Protein AF-A0AAT9P3U8-F1 (afdb_monomer_lite)

Structure (mmCIF, N/CA/C/O b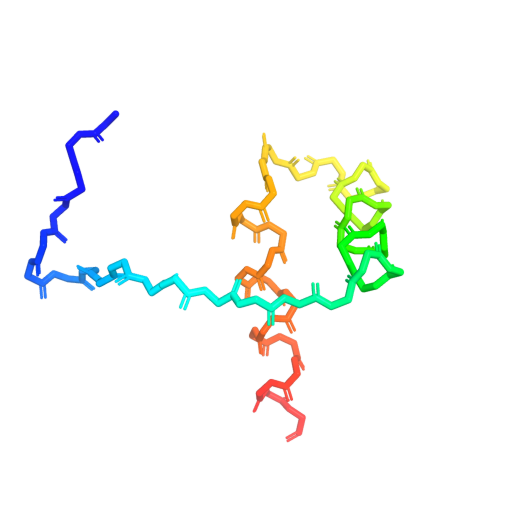ackbone):
data_AF-A0AAT9P3U8-F1
#
_entry.id   AF-A0AAT9P3U8-F1
#
loop_
_atom_site.group_PDB
_atom_site.id
_atom_site.type_symbol
_atom_site.label_atom_id
_atom_site.label_alt_id
_atom_site.label_comp_id
_atom_site.label_asym_id
_atom_site.label_entity_id
_atom_site.label_seq_id
_atom_site.pdbx_PDB_ins_code
_atom_site.Cartn_x
_atom_site.Cartn_y
_atom_site.Cartn_z
_atom_site.occupancy
_atom_site.B_iso_or_equiv
_atom_site.auth_seq_id
_atom_site.auth_comp_id
_atom_site.auth_asym_id
_atom_site.auth_atom_id
_atom_site.pdbx_PDB_model_num
ATOM 1 N N . MET A 1 1 ? 19.764 0.992 2.482 1.00 59.75 1 MET A N 1
ATOM 2 C CA . MET A 1 1 ? 20.148 -0.262 1.795 1.00 59.75 1 MET A CA 1
ATOM 3 C C . MET A 1 1 ? 20.221 0.010 0.305 1.00 59.75 1 MET A C 1
ATOM 5 O O . MET A 1 1 ? 19.303 0.631 -0.219 1.00 59.75 1 MET A O 1
ATOM 9 N N . ALA A 1 2 ? 21.297 -0.403 -0.363 1.00 73.75 2 ALA A N 1
ATOM 10 C CA . ALA A 1 2 ? 21.332 -0.390 -1.822 1.00 73.75 2 ALA A CA 1
ATOM 11 C C . ALA A 1 2 ? 20.314 -1.420 -2.334 1.00 73.75 2 ALA A C 1
ATOM 13 O O . ALA A 1 2 ? 20.345 -2.578 -1.924 1.00 73.75 2 ALA A O 1
ATOM 14 N N . ILE A 1 3 ? 19.368 -0.982 -3.163 1.00 76.94 3 ILE A N 1
ATOM 15 C CA . ILE A 1 3 ? 18.362 -1.866 -3.753 1.00 76.94 3 ILE A CA 1
ATOM 16 C C . ILE A 1 3 ? 18.994 -2.544 -4.969 1.00 76.94 3 ILE A C 1
ATOM 18 O O . ILE A 1 3 ? 19.481 -1.858 -5.870 1.00 76.94 3 ILE A O 1
ATOM 22 N N . ASP A 1 4 ? 18.961 -3.875 -5.013 1.00 87.56 4 ASP A N 1
ATOM 23 C CA . ASP A 1 4 ? 19.331 -4.634 -6.206 1.00 87.56 4 ASP A CA 1
ATOM 24 C C . ASP A 1 4 ? 18.322 -4.344 -7.330 1.00 87.56 4 ASP A C 1
ATOM 26 O O . ASP A 1 4 ? 17.170 -4.790 -7.287 1.00 87.56 4 ASP A O 1
ATOM 30 N N . LYS A 1 5 ? 18.767 -3.575 -8.331 1.00 83.44 5 LYS A N 1
ATOM 31 C CA . LYS A 1 5 ? 17.957 -3.128 -9.477 1.00 83.44 5 LYS A CA 1
ATOM 32 C C . LYS A 1 5 ? 17.681 -4.227 -10.511 1.00 83.44 5 LYS A C 1
ATOM 34 O O . LYS A 1 5 ? 16.899 -3.994 -11.443 1.00 83.44 5 LYS A O 1
ATOM 39 N N . THR A 1 6 ? 18.330 -5.388 -10.383 1.00 90.06 6 THR A N 1
ATOM 40 C CA . THR A 1 6 ? 18.052 -6.570 -11.216 1.00 90.06 6 THR A CA 1
ATOM 41 C C . THR A 1 6 ? 16.837 -7.334 -10.700 1.00 90.06 6 THR A C 1
ATOM 43 O O . THR A 1 6 ? 16.063 -7.853 -11.496 1.00 90.06 6 THR A O 1
ATOM 46 N N . LYS A 1 7 ? 16.618 -7.321 -9.380 1.00 91.88 7 LYS A N 1
ATOM 47 C CA . LYS A 1 7 ? 15.496 -8.005 -8.721 1.00 91.88 7 LYS A CA 1
ATOM 48 C C . LYS A 1 7 ? 14.312 -7.095 -8.418 1.00 91.88 7 LYS A C 1
ATOM 50 O O . LYS A 1 7 ? 13.190 -7.572 -8.323 1.00 91.88 7 LYS A O 1
ATOM 55 N N . ASN A 1 8 ? 14.547 -5.792 -8.260 1.00 89.62 8 ASN A N 1
ATOM 56 C CA . ASN A 1 8 ? 13.521 -4.839 -7.846 1.00 89.62 8 ASN A CA 1
ATOM 57 C C . ASN A 1 8 ? 13.471 -3.637 -8.790 1.00 89.62 8 ASN A C 1
ATOM 59 O O . ASN A 1 8 ? 14.505 -3.114 -9.213 1.00 89.62 8 ASN A O 1
ATOM 63 N N . LYS A 1 9 ? 12.261 -3.146 -9.064 1.00 91.12 9 LYS A N 1
ATOM 64 C CA . LYS A 1 9 ? 12.026 -1.883 -9.773 1.00 91.12 9 LYS A CA 1
ATOM 65 C C . LYS A 1 9 ? 11.329 -0.894 -8.847 1.00 91.12 9 LYS A C 1
ATOM 67 O O . LYS A 1 9 ? 10.502 -1.278 -8.027 1.00 91.12 9 LYS A O 1
ATOM 72 N N . GLN A 1 10 ? 11.690 0.378 -8.975 1.00 91.69 10 GLN A N 1
ATOM 73 C CA . GLN A 1 10 ? 10.978 1.470 -8.321 1.00 91.69 10 GLN A CA 1
ATOM 74 C C . GLN A 1 10 ? 9.894 1.965 -9.270 1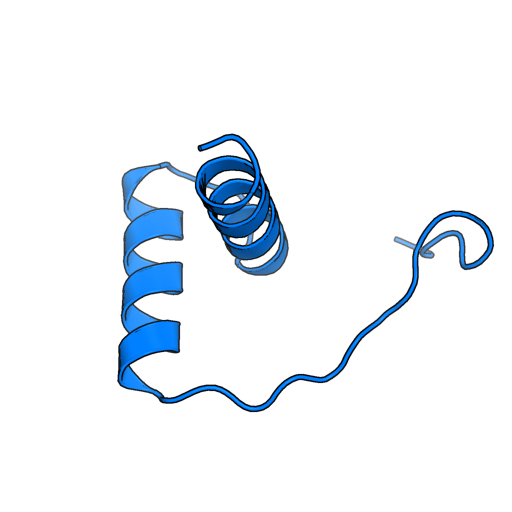.00 91.69 10 GLN A C 1
ATOM 76 O O . GLN A 1 10 ? 10.183 2.262 -10.428 1.00 91.69 10 GLN A O 1
ATOM 81 N N . VAL A 1 11 ? 8.664 2.041 -8.774 1.00 92.06 11 VAL A N 1
ATOM 82 C CA . VAL A 1 11 ? 7.516 2.556 -9.518 1.00 92.06 11 VAL A CA 1
ATOM 83 C C . VAL A 1 11 ? 6.984 3.756 -8.750 1.00 92.06 11 VAL A C 1
ATOM 85 O O . VAL A 1 11 ? 6.718 3.654 -7.553 1.00 92.06 11 VAL A O 1
ATOM 88 N N . LEU A 1 12 ? 6.873 4.895 -9.429 1.00 95.56 12 LEU A N 1
ATOM 89 C CA . LEU A 1 12 ? 6.219 6.079 -8.887 1.00 95.56 12 LEU A CA 1
ATOM 90 C C . LEU A 1 12 ? 4.737 6.010 -9.249 1.00 95.56 12 LEU A C 1
ATOM 92 O O . LEU A 1 12 ? 4.401 5.872 -10.423 1.00 95.56 12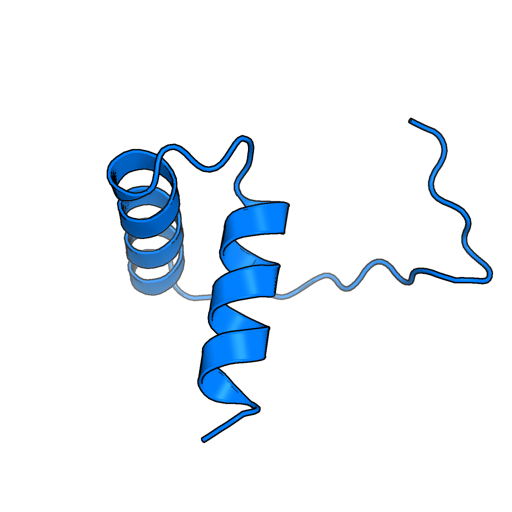 LEU A O 1
ATOM 96 N N . VAL A 1 13 ? 3.866 6.104 -8.249 1.00 94.94 13 VAL A N 1
ATOM 97 C CA . VAL A 1 13 ? 2.413 6.071 -8.434 1.00 94.94 13 VAL A CA 1
ATOM 98 C C . VAL A 1 13 ? 1.798 7.223 -7.656 1.00 94.94 13 VAL A C 1
ATOM 100 O O . VAL A 1 13 ? 2.121 7.427 -6.486 1.00 94.94 13 VAL A O 1
ATOM 103 N N . THR A 1 14 ? 0.905 7.962 -8.305 1.00 97.50 14 THR A N 1
ATOM 104 C CA . THR A 1 14 ? 0.045 8.946 -7.645 1.00 97.50 14 THR A CA 1
ATOM 105 C C . THR A 1 14 ? -1.231 8.249 -7.196 1.00 97.50 14 THR A C 1
ATOM 107 O O . THR A 1 14 ? -1.906 7.620 -8.006 1.00 97.50 14 THR A O 1
ATOM 110 N N . ILE A 1 15 ? -1.562 8.367 -5.913 1.00 96.62 15 ILE A N 1
ATOM 111 C CA . ILE A 1 15 ? -2.781 7.809 -5.321 1.00 96.62 15 ILE A CA 1
ATOM 112 C C . ILE A 1 15 ? -3.542 8.893 -4.546 1.00 96.62 15 ILE A C 1
ATOM 114 O O . ILE A 1 15 ? -2.921 9.879 -4.137 1.00 96.62 15 ILE A O 1
ATOM 118 N N . PRO A 1 16 ? -4.860 8.736 -4.330 1.00 98.50 16 PRO A N 1
ATOM 119 C CA . PRO A 1 16 ? -5.629 9.637 -3.477 1.00 98.50 16 PRO A CA 1
ATOM 120 C C . PRO A 1 16 ? -5.092 9.677 -2.040 1.00 98.50 16 PRO A C 1
ATOM 122 O O . PRO A 1 16 ? -4.609 8.670 -1.519 1.00 98.50 16 PRO A O 1
ATOM 125 N N . ASN A 1 17 ? -5.236 10.826 -1.376 1.00 98.31 17 ASN A N 1
ATOM 126 C CA . ASN A 1 17 ? -4.812 10.994 0.020 1.00 98.31 17 ASN A CA 1
ATOM 127 C C . ASN A 1 17 ? -5.557 10.053 0.977 1.00 98.31 17 ASN A C 1
ATOM 129 O O . ASN A 1 17 ? -4.972 9.578 1.944 1.00 98.31 17 ASN A O 1
ATOM 133 N N . GLU A 1 18 ? -6.828 9.768 0.694 1.00 98.38 18 GLU A N 1
ATOM 134 C CA . GLU A 1 18 ? -7.646 8.842 1.485 1.00 98.38 18 GLU A CA 1
ATOM 135 C C . GLU A 1 18 ? -7.053 7.429 1.453 1.00 98.38 18 GLU A C 1
ATOM 137 O O . GLU A 1 18 ? -6.794 6.846 2.502 1.00 98.38 18 GLU A O 1
ATOM 142 N N . LEU A 1 19 ? -6.688 6.940 0.262 1.00 98.06 19 LEU A N 1
ATOM 143 C CA . LEU A 1 19 ? -6.033 5.642 0.106 1.00 98.06 19 LEU A CA 1
ATOM 144 C C . LEU A 1 19 ? -4.663 5.602 0.800 1.00 98.06 19 LEU A C 1
ATOM 146 O O . LEU A 1 19 ? -4.303 4.599 1.411 1.00 98.06 19 LEU A O 1
ATOM 150 N N . LEU A 1 20 ? -3.891 6.692 0.731 1.00 97.94 20 LEU A N 1
ATOM 151 C CA . LEU A 1 20 ? -2.626 6.786 1.462 1.00 97.94 20 LEU A CA 1
ATOM 152 C C . LEU A 1 20 ? -2.845 6.658 2.977 1.00 97.94 20 LEU A C 1
ATOM 154 O O . LEU A 1 20 ? -2.090 5.940 3.632 1.00 97.94 20 LEU A O 1
ATOM 158 N N . LYS A 1 21 ? -3.884 7.305 3.514 1.00 98.38 21 LYS A N 1
ATOM 159 C CA . LYS A 1 21 ? -4.231 7.211 4.933 1.00 98.38 21 LYS A CA 1
ATOM 160 C C . LYS A 1 21 ? -4.603 5.779 5.325 1.00 98.38 21 LYS A C 1
ATOM 162 O O . LYS A 1 21 ? -4.090 5.286 6.320 1.00 98.38 21 LYS A O 1
ATOM 167 N N . GLU A 1 22 ? -5.418 5.090 4.528 1.00 98.38 22 GLU A N 1
ATOM 168 C CA . GLU A 1 22 ? -5.777 3.685 4.783 1.00 98.38 22 GLU A CA 1
ATOM 169 C C . GLU A 1 22 ? -4.549 2.761 4.801 1.00 98.38 22 GLU A C 1
ATOM 171 O O . GLU A 1 22 ? -4.434 1.874 5.648 1.00 98.38 22 GLU A O 1
ATOM 176 N N . ILE A 1 23 ? -3.590 2.991 3.899 1.00 98.25 23 ILE A N 1
ATOM 177 C CA . ILE A 1 23 ? -2.319 2.255 3.871 1.00 98.25 23 ILE A CA 1
ATOM 178 C C . ILE A 1 23 ? -1.507 2.506 5.153 1.00 98.25 23 ILE A C 1
ATOM 180 O O . ILE A 1 23 ? -0.886 1.578 5.679 1.00 98.25 23 ILE A O 1
ATOM 184 N N . GLU A 1 24 ? -1.475 3.746 5.643 1.00 98.12 24 GLU A N 1
ATOM 185 C CA . GLU A 1 24 ? -0.766 4.115 6.873 1.00 98.12 24 GLU A CA 1
ATOM 186 C C . GLU A 1 24 ? -1.448 3.534 8.115 1.00 98.12 24 GLU A C 1
ATOM 188 O O . GLU A 1 24 ? -0.768 2.942 8.954 1.00 98.12 24 GLU A O 1
ATOM 193 N N . ASP A 1 25 ? -2.777 3.598 8.196 1.00 98.50 25 ASP A N 1
ATOM 194 C CA . ASP A 1 25 ? -3.553 2.974 9.270 1.00 98.50 25 ASP A CA 1
ATOM 195 C C . ASP A 1 25 ? -3.276 1.457 9.311 1.00 98.50 25 ASP A C 1
ATOM 197 O O . ASP A 1 25 ? -2.860 0.927 10.346 1.00 98.50 25 ASP A O 1
ATOM 201 N N . PHE A 1 26 ? -3.336 0.776 8.156 1.00 98.38 26 PHE A N 1
ATOM 202 C CA . PHE A 1 26 ? -2.971 -0.640 8.037 1.00 98.38 26 PHE A CA 1
ATOM 203 C C . PHE A 1 26 ? -1.532 -0.915 8.498 1.00 98.38 26 PHE A C 1
ATOM 205 O O . PHE A 1 26 ? -1.272 -1.925 9.163 1.00 98.38 26 PHE A O 1
ATOM 212 N N . GLN A 1 27 ? -0.585 -0.028 8.170 1.00 98.31 27 GLN A N 1
ATOM 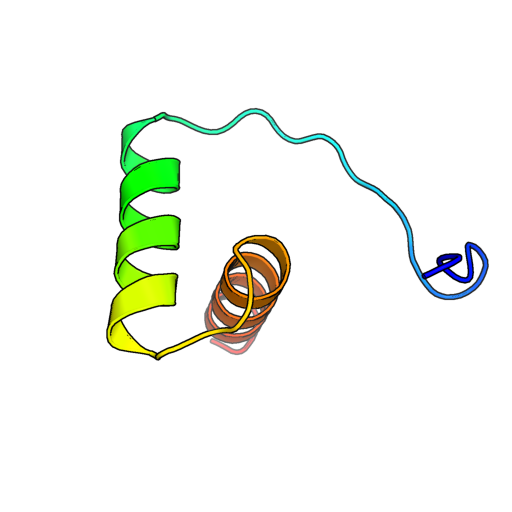213 C CA . GLN A 1 27 ? 0.799 -0.145 8.621 1.00 98.31 27 GLN A CA 1
ATOM 214 C C . GLN A 1 27 ? 0.887 -0.131 10.153 1.00 98.31 27 GLN A C 1
ATOM 216 O O . GLN A 1 27 ? 1.541 -1.006 10.730 1.00 98.31 27 GLN A O 1
ATOM 221 N N . PHE A 1 28 ? 0.260 0.847 10.810 1.00 98.19 28 PHE A N 1
ATOM 222 C CA . PHE A 1 28 ? 0.342 1.014 12.261 1.00 98.19 28 PHE A CA 1
ATOM 223 C C . PHE A 1 28 ? -0.383 -0.102 13.014 1.00 98.19 28 PHE A C 1
ATOM 225 O O . PHE A 1 28 ? 0.194 -0.681 13.939 1.00 98.19 28 PHE A O 1
ATOM 232 N N . GLU A 1 29 ? -1.591 -0.463 12.583 1.00 98.31 29 GLU A N 1
ATOM 233 C CA . GLU A 1 29 ? -2.390 -1.536 13.188 1.00 98.31 29 GLU A CA 1
ATOM 234 C C . GLU A 1 29 ? -1.654 -2.880 13.173 1.00 98.31 29 GLU A C 1
ATOM 236 O O . GLU A 1 29 ? -1.649 -3.615 14.162 1.00 98.31 29 GLU A O 1
ATOM 241 N N . ASN A 1 30 ? -0.953 -3.175 12.075 1.00 97.88 30 ASN A N 1
ATOM 242 C CA . ASN A 1 30 ? -0.221 -4.429 11.892 1.00 97.88 30 ASN A CA 1
ATOM 243 C C . ASN A 1 30 ? 1.256 -4.337 12.312 1.00 97.88 30 ASN A C 1
ATOM 245 O O . ASN A 1 30 ? 2.017 -5.281 12.087 1.00 97.88 30 ASN A O 1
ATOM 249 N N . ARG A 1 31 ? 1.676 -3.208 12.908 1.00 97.38 31 ARG A N 1
ATOM 250 C CA . ARG A 1 31 ? 3.061 -2.928 13.338 1.00 97.38 31 ARG A CA 1
ATOM 251 C C . ARG A 1 31 ? 4.088 -3.193 12.230 1.00 97.38 31 ARG A C 1
ATOM 253 O O . ARG A 1 31 ? 5.167 -3.739 12.467 1.00 97.38 31 ARG A O 1
ATOM 260 N N . ILE A 1 32 ? 3.735 -2.829 11.001 1.00 98.00 32 ILE A N 1
ATOM 261 C CA . ILE A 1 32 ? 4.571 -3.035 9.822 1.00 98.00 32 ILE A CA 1
ATOM 262 C C . ILE A 1 32 ? 5.691 -1.984 9.826 1.00 98.00 32 ILE A C 1
ATOM 264 O O . ILE A 1 32 ? 5.437 -0.798 10.050 1.00 98.00 32 ILE A O 1
ATOM 268 N N . PRO A 1 33 ? 6.945 -2.382 9.554 1.00 94.81 33 PRO A N 1
ATOM 269 C CA . PRO A 1 33 ? 8.109 -1.522 9.764 1.00 94.81 33 PRO A CA 1
ATOM 270 C C . PRO A 1 33 ? 8.138 -0.259 8.898 1.00 94.81 33 PRO A C 1
ATOM 272 O O . PRO A 1 33 ? 8.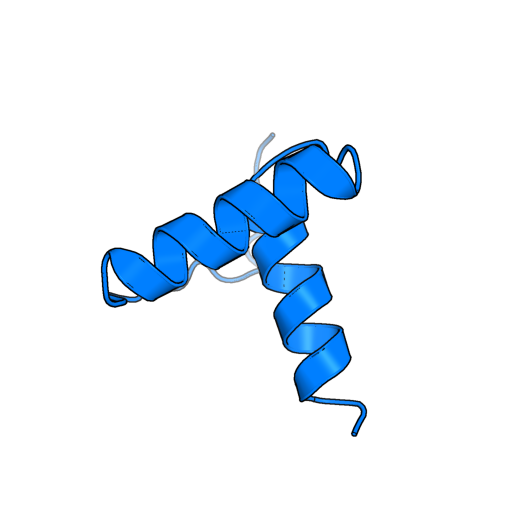805 0.706 9.260 1.00 94.81 33 PRO A O 1
ATOM 275 N N . ASN A 1 34 ? 7.486 -0.257 7.734 1.00 95.81 34 ASN A N 1
ATOM 276 C CA . ASN A 1 34 ? 7.419 0.914 6.868 1.00 95.81 34 ASN A CA 1
ATOM 277 C C . ASN A 1 34 ? 6.254 0.827 5.877 1.00 95.81 34 ASN A C 1
ATOM 279 O O . ASN A 1 34 ? 5.743 -0.253 5.575 1.00 95.81 34 ASN A O 1
ATOM 283 N N . ARG A 1 35 ? 5.913 1.981 5.305 1.00 96.06 35 ARG A N 1
ATOM 284 C CA . ARG A 1 35 ? 4.823 2.130 4.342 1.00 96.06 35 ARG A CA 1
ATOM 285 C C . ARG A 1 35 ? 5.006 1.294 3.077 1.00 96.06 35 ARG A C 1
ATOM 287 O O . ARG A 1 35 ? 4.045 0.717 2.589 1.00 96.06 35 ARG A O 1
ATOM 294 N N . ASN A 1 36 ? 6.230 1.174 2.557 1.00 95.38 36 ASN A N 1
ATOM 295 C CA . ASN A 1 36 ? 6.481 0.376 1.349 1.00 95.38 36 ASN A CA 1
ATOM 296 C C . ASN A 1 36 ? 6.165 -1.107 1.575 1.00 95.38 36 ASN A C 1
ATOM 298 O O . ASN A 1 36 ? 5.640 -1.766 0.685 1.00 95.38 36 ASN A O 1
ATOM 302 N N . GLU A 1 37 ? 6.469 -1.627 2.760 1.00 96.75 37 GLU A N 1
ATOM 303 C CA . GLU A 1 37 ? 6.133 -2.995 3.139 1.00 96.75 37 GLU A CA 1
ATOM 304 C C . GLU A 1 37 ? 4.622 -3.180 3.323 1.00 96.75 37 GLU A C 1
ATOM 306 O O . GLU A 1 37 ? 4.070 -4.180 2.873 1.00 96.75 37 GLU A O 1
ATOM 311 N N . ALA A 1 38 ? 3.938 -2.192 3.906 1.00 98.00 38 ALA A N 1
ATOM 312 C CA . ALA A 1 38 ? 2.480 -2.198 4.014 1.00 98.00 38 ALA A CA 1
ATOM 313 C C . ALA A 1 38 ? 1.818 -2.257 2.629 1.00 98.00 38 ALA A C 1
ATOM 315 O O . ALA A 1 38 ? 0.974 -3.118 2.390 1.00 98.00 38 ALA A O 1
ATOM 316 N N . ILE A 1 39 ? 2.284 -1.422 1.692 1.00 97.12 39 ILE A N 1
ATOM 317 C CA . ILE A 1 39 ? 1.827 -1.418 0.296 1.00 97.12 39 ILE A CA 1
ATOM 318 C C . ILE A 1 39 ? 2.022 -2.794 -0.348 1.00 97.12 39 ILE A C 1
ATOM 320 O O . ILE A 1 39 ? 1.082 -3.318 -0.935 1.00 97.12 39 ILE A O 1
ATOM 324 N N . ARG A 1 40 ? 3.206 -3.414 -0.221 1.00 95.69 40 ARG A N 1
ATOM 325 C CA . ARG A 1 40 ? 3.453 -4.746 -0.806 1.00 95.69 40 ARG A CA 1
ATOM 326 C C . ARG A 1 40 ? 2.489 -5.798 -0.272 1.00 95.69 40 ARG A C 1
ATOM 328 O O . ARG A 1 40 ? 1.899 -6.517 -1.067 1.00 95.69 40 ARG A O 1
ATOM 335 N N . ARG A 1 41 ? 2.275 -5.849 1.045 1.00 97.38 41 ARG A N 1
ATOM 336 C CA . ARG A 1 41 ? 1.356 -6.822 1.657 1.00 97.38 41 ARG A CA 1
ATOM 337 C C . ARG A 1 41 ? -0.090 -6.611 1.224 1.00 97.38 41 ARG A C 1
ATOM 339 O O . ARG A 1 41 ? -0.804 -7.588 1.019 1.00 97.38 41 ARG A O 1
ATOM 346 N N . LEU A 1 42 ? -0.529 -5.359 1.093 1.00 97.06 42 LEU A N 1
ATOM 347 C CA . LEU A 1 42 ? -1.863 -5.039 0.579 1.00 97.06 42 LEU A CA 1
ATOM 348 C C . LEU A 1 42 ? -2.010 -5.469 -0.886 1.00 97.06 42 LEU A C 1
ATOM 350 O O . LEU A 1 42 ? -3.011 -6.090 -1.234 1.00 97.06 42 LEU A O 1
ATOM 354 N N . LEU A 1 43 ? -0.996 -5.218 -1.721 1.00 96.31 43 LEU A N 1
ATOM 355 C CA . LEU A 1 43 ? -0.980 -5.670 -3.114 1.00 96.31 43 LEU A CA 1
ATOM 356 C C . LEU A 1 43 ? -1.008 -7.200 -3.216 1.00 96.31 43 LEU A C 1
ATOM 358 O O . LEU A 1 43 ? -1.818 -7.738 -3.961 1.00 96.31 43 LEU A O 1
ATOM 362 N N . GLU A 1 44 ? -0.188 -7.913 -2.442 1.00 96.69 44 GLU A N 1
ATOM 363 C CA . GLU A 1 44 ? -0.199 -9.382 -2.402 1.00 96.69 44 GLU A CA 1
ATOM 364 C C . GLU A 1 44 ? -1.561 -9.932 -1.960 1.00 96.69 44 GLU A C 1
ATOM 366 O O . GLU A 1 44 ? -2.064 -10.882 -2.555 1.00 96.69 44 GLU A O 1
ATOM 371 N N . LYS A 1 45 ? -2.194 -9.324 -0.948 1.00 95.50 45 LYS A N 1
ATOM 372 C CA . LYS A 1 45 ? -3.549 -9.695 -0.506 1.00 95.50 45 LYS A CA 1
ATOM 373 C C . LYS A 1 45 ? -4.603 -9.462 -1.589 1.00 95.50 45 LYS A C 1
ATOM 375 O O . LYS A 1 45 ? -5.522 -10.264 -1.694 1.00 95.50 45 LYS A O 1
ATOM 380 N N . GLY A 1 46 ? -4.492 -8.376 -2.354 1.00 95.81 46 GLY A N 1
ATOM 381 C CA . GLY A 1 46 ? -5.425 -8.050 -3.434 1.00 95.81 46 GLY A CA 1
ATOM 382 C C . GLY A 1 46 ? -5.234 -8.900 -4.693 1.00 95.81 46 GLY A C 1
ATOM 383 O O . GLY A 1 46 ? -6.206 -9.183 -5.381 1.00 95.81 46 GLY A O 1
ATOM 384 N N . LEU A 1 47 ? -4.001 -9.322 -4.988 1.00 96.19 47 LEU A N 1
ATOM 385 C CA . LEU A 1 47 ? -3.682 -10.144 -6.162 1.00 96.19 47 LEU A CA 1
ATOM 386 C C . LEU A 1 47 ? -3.944 -11.640 -5.951 1.00 96.19 47 LEU A C 1
ATOM 388 O O . LEU A 1 47 ? -4.188 -12.343 -6.924 1.00 96.19 47 LEU A O 1
ATOM 392 N N . ASN A 1 48 ? -3.882 -12.125 -4.709 1.00 92.62 48 ASN A N 1
ATOM 393 C CA . ASN A 1 48 ? -4.132 -13.530 -4.363 1.00 92.62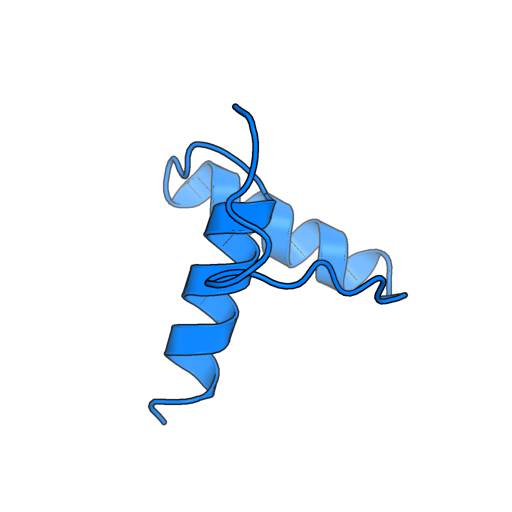 48 ASN A CA 1
ATOM 394 C C . ASN A 1 48 ? -5.613 -13.817 -4.027 1.00 92.62 48 ASN A C 1
ATOM 396 O O . ASN A 1 48 ? -5.886 -14.723 -3.237 1.00 92.62 48 ASN A O 1
ATOM 400 N N . GLN A 1 49 ? -6.544 -13.019 -4.560 1.00 65.56 49 GLN A N 1
ATOM 401 C CA . GLN A 1 49 ? -7.989 -13.238 -4.415 1.00 65.56 49 GLN A CA 1
ATOM 402 C C . GLN A 1 49 ? -8.523 -14.283 -5.393 1.00 65.56 49 GLN A C 1
ATOM 404 O O . GLN A 1 49 ? -8.015 -14.345 -6.535 1.00 65.56 49 GLN A O 1
#

pLDDT: mean 93.56, std 8.2, range [59.75, 98.5]

Foldseek 3Di:
DDDDCVVDDDDDDDDDPVVLVVLVVQCVVVVPVDSVRSVVVVVVVVVVD

Secondary structure (DSSP, 8-state):
----TTT---------HHHHHHHHHHHHHTT-S-HHHHHHHHHHHHHT-

Organism: NCBI:txid3039389

Radius of gyration: 12.13 Å; chains: 1; bounding box: 29×24×25 Å

Sequence (49 aa):
MAIDKTKNKQVLVTIPNELLKEIEDFQFENRIPNRNEAIRRLLEKGLNQ